Protein AF-A0A9E1QGY8-F1 (afdb_monomer_lite)

Sequence (103 aa):
MSEKVRQSTSVYALAAVFAVAFGVYGFGLSNSPLMSDRLAARQDHIRQHYDLWPAEVRASAYWERNPDVRADAFFGEGGAQGIFGAWVHYERHGIYEGRRWGP

pLDDT: mean 85.05, std 10.09, range [58.97, 96.44]

Foldseek 3Di:
DDPVVVVVVVVVVVVVVVVVVVVVVVVCVVPPPVVVVVLVVVLVVCVVVDDVVQLQVQLVVQCVVPVVQCPDQDLHCVHPNHSCSSVVCCVPPVVVVVGDTHD

Radius of gyration: 20.87 Å; chains: 1; bounding box: 56×25×53 Å

Secondary structure (DSSP, 8-state):
--HHHHHHHHHHHHHHHHHHHHHHHHHHHHT-HHHHHHHHHHHHHHHHHS-HHHHHHHHHHHHHH-HHHHT-TTTSTTSTTGGGHHHHHIIIIITTTT-----

Structure (mmCIF, N/CA/C/O backbone):
data_AF-A0A9E1QGY8-F1
#
_entry.id   AF-A0A9E1QGY8-F1
#
loop_
_atom_site.group_PDB
_atom_site.id
_atom_site.type_symbol
_atom_site.label_atom_id
_atom_site.label_alt_id
_atom_site.label_comp_id
_atom_site.label_asym_id
_atom_site.label_entity_id
_atom_site.label_seq_id
_atom_site.pdbx_PDB_ins_code
_atom_site.Cartn_x
_atom_site.Cartn_y
_atom_site.Cartn_z
_atom_site.occupancy
_atom_site.B_iso_or_equiv
_atom_site.auth_seq_id
_atom_site.auth_comp_id
_atom_site.auth_asym_id
_atom_site.auth_atom_id
_atom_site.pdbx_PDB_model_num
ATOM 1 N N . MET A 1 1 ? -39.939 -10.971 34.914 1.00 58.97 1 MET A N 1
ATOM 2 C CA . MET A 1 1 ? -39.119 -10.920 33.682 1.00 58.97 1 MET A CA 1
ATOM 3 C C . MET A 1 1 ? -38.333 -12.223 33.603 1.00 58.97 1 MET A C 1
ATOM 5 O O . MET A 1 1 ? -37.653 -12.536 34.569 1.00 58.97 1 MET A O 1
ATOM 9 N N . SER A 1 2 ? -38.535 -13.038 32.561 1.00 71.31 2 SER A N 1
ATOM 10 C CA . SER A 1 2 ? -37.978 -14.403 32.480 1.00 71.31 2 SER A CA 1
ATOM 11 C C . SER A 1 2 ? -36.447 -14.381 32.406 1.00 71.31 2 SER A C 1
ATOM 13 O O . SER A 1 2 ? -35.875 -13.550 31.703 1.00 71.31 2 SER A O 1
ATOM 15 N N . GLU A 1 3 ? -35.788 -15.301 33.108 1.00 74.06 3 GLU A N 1
ATOM 16 C CA . GLU A 1 3 ? -34.326 -15.438 33.196 1.00 74.06 3 GLU A CA 1
ATOM 17 C C . GLU A 1 3 ? -33.645 -15.521 31.818 1.00 74.06 3 GLU A C 1
ATOM 19 O O . GLU A 1 3 ? -32.597 -14.909 31.602 1.00 74.06 3 GLU A O 1
ATOM 24 N N . LYS A 1 4 ? -34.323 -16.128 30.832 1.00 67.62 4 LYS A N 1
ATOM 25 C CA . LYS A 1 4 ? -33.885 -16.159 29.427 1.00 67.62 4 LYS A CA 1
ATOM 26 C C . LYS A 1 4 ? -33.725 -14.767 28.806 1.00 67.62 4 LYS A C 1
ATOM 28 O O . LYS A 1 4 ? -32.777 -14.547 28.061 1.00 67.62 4 LYS A O 1
ATOM 33 N N . VAL A 1 5 ? -34.613 -13.821 29.130 1.00 71.69 5 VAL A N 1
ATOM 34 C CA . VAL A 1 5 ? -34.581 -12.451 28.581 1.00 71.69 5 VAL A CA 1
ATOM 35 C C . VAL A 1 5 ? -33.387 -11.673 29.130 1.00 71.69 5 VAL A C 1
ATOM 37 O O . VAL A 1 5 ? -32.751 -10.922 28.390 1.00 71.69 5 VAL A O 1
ATOM 40 N N . ARG A 1 6 ? -33.054 -11.881 30.412 1.00 71.94 6 ARG A N 1
ATOM 41 C CA . ARG A 1 6 ? -31.899 -11.256 31.074 1.00 71.94 6 ARG A CA 1
ATOM 42 C C . ARG A 1 6 ? -30.580 -11.813 30.537 1.00 71.94 6 ARG A C 1
ATOM 44 O O . ARG A 1 6 ? -29.634 -11.064 30.337 1.00 71.94 6 ARG A O 1
ATOM 51 N N . GLN A 1 7 ? -30.530 -13.114 30.258 1.00 74.75 7 GLN A N 1
ATOM 52 C CA . GLN A 1 7 ? -29.340 -13.757 29.706 1.00 74.75 7 GLN A CA 1
ATOM 53 C C . GLN A 1 7 ? -29.071 -13.314 28.259 1.00 74.75 7 GLN A C 1
ATOM 55 O O . GLN A 1 7 ? -27.930 -13.004 27.920 1.00 74.75 7 GLN A O 1
ATOM 60 N N . SER A 1 8 ? -30.111 -13.183 27.426 1.00 76.12 8 SER A N 1
ATOM 61 C CA . SER A 1 8 ? -29.958 -12.682 26.055 1.00 76.12 8 SER A CA 1
ATOM 62 C C . SER A 1 8 ? -29.525 -11.215 26.006 1.00 76.12 8 SER A C 1
ATOM 64 O O . SER A 1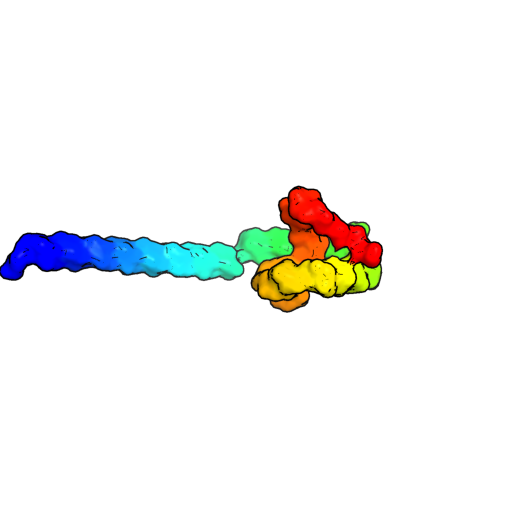 8 ? -28.669 -10.867 25.199 1.00 76.12 8 SER A O 1
ATOM 66 N N . THR A 1 9 ? -30.052 -10.353 26.887 1.00 80.19 9 THR A N 1
ATOM 67 C CA . THR A 1 9 ? -29.650 -8.930 26.918 1.00 80.19 9 THR A CA 1
ATOM 68 C C . THR A 1 9 ? -28.170 -8.759 27.251 1.00 80.19 9 THR A C 1
ATOM 70 O O . THR A 1 9 ? -27.496 -7.958 26.606 1.00 80.19 9 THR A O 1
ATOM 73 N N . SER A 1 10 ? -27.639 -9.547 28.189 1.00 81.25 10 SER A N 1
ATOM 74 C CA . SER A 1 10 ? -26.216 -9.513 28.552 1.00 81.25 10 SER A CA 1
ATOM 75 C C . SER A 1 10 ? -25.297 -9.913 27.395 1.00 81.25 10 SER A C 1
ATOM 77 O O . SER A 1 10 ? -24.259 -9.288 27.196 1.00 81.25 10 SER A O 1
ATOM 79 N N . VAL A 1 11 ? -25.680 -10.924 26.606 1.00 89.19 11 VAL A N 1
ATOM 80 C CA . VAL A 1 11 ? -24.888 -11.382 25.451 1.00 89.19 11 VAL A CA 1
ATOM 81 C C . VAL A 1 11 ? -24.832 -10.307 24.366 1.00 89.19 11 VAL A C 1
ATOM 83 O O . VAL A 1 11 ? -23.751 -10.010 23.860 1.00 89.19 11 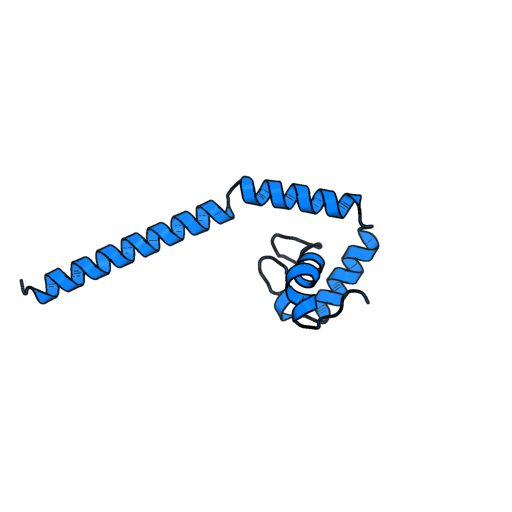VAL A O 1
ATOM 86 N N . TYR A 1 12 ? -25.965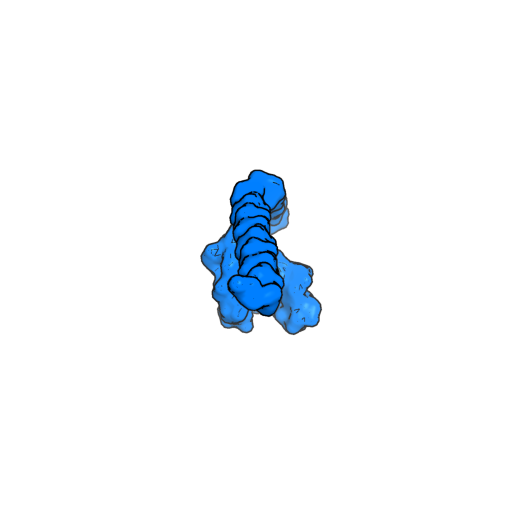 -9.676 24.046 1.00 90.94 12 TYR A N 1
ATOM 87 C CA . TYR A 1 12 ? -25.992 -8.592 23.060 1.00 90.94 12 TYR A CA 1
ATOM 88 C C . TYR A 1 12 ? -25.208 -7.364 23.522 1.00 90.94 12 TYR A C 1
ATOM 90 O O . TYR A 1 12 ? -24.487 -6.769 22.724 1.00 90.94 12 TYR A O 1
ATOM 98 N N . ALA A 1 13 ? -25.296 -7.013 24.807 1.00 91.00 13 ALA A N 1
ATOM 99 C CA . ALA A 1 13 ? -24.515 -5.917 25.368 1.00 91.00 13 ALA A CA 1
ATOM 100 C C . ALA A 1 13 ? -23.006 -6.186 25.252 1.00 91.00 13 ALA A C 1
ATOM 102 O O . ALA A 1 13 ? -22.254 -5.313 24.822 1.00 91.00 13 ALA A O 1
ATOM 103 N N . LEU A 1 14 ? -22.566 -7.409 25.562 1.00 93.25 14 LEU A N 1
ATOM 104 C CA . LEU A 1 14 ? -21.163 -7.799 25.439 1.00 93.25 14 LEU A CA 1
ATOM 105 C C . LEU A 1 14 ? -20.691 -7.753 23.977 1.00 93.25 14 LEU A C 1
ATOM 107 O O . LEU A 1 14 ? -19.646 -7.177 23.683 1.00 93.25 14 LEU A O 1
ATOM 111 N N . ALA A 1 15 ? -21.483 -8.307 23.055 1.00 93.38 15 ALA A N 1
ATOM 112 C CA . ALA A 1 15 ? -21.179 -8.289 21.627 1.00 93.38 15 ALA A CA 1
ATOM 113 C C . ALA A 1 15 ? -21.068 -6.855 21.082 1.00 93.38 15 ALA A C 1
ATOM 115 O O . ALA A 1 15 ? -20.152 -6.563 20.315 1.00 93.38 15 ALA A O 1
ATOM 116 N N . ALA A 1 16 ? -21.943 -5.947 21.525 1.00 94.50 16 ALA A N 1
ATOM 117 C CA . ALA A 1 16 ? -21.884 -4.537 21.151 1.00 94.50 16 ALA A CA 1
ATOM 118 C C . ALA A 1 16 ? -20.602 -3.857 21.659 1.00 94.50 16 ALA A C 1
ATOM 120 O O . ALA A 1 16 ? -19.957 -3.136 20.901 1.00 94.50 16 ALA A O 1
ATOM 121 N N . VAL A 1 17 ? -20.185 -4.128 22.902 1.00 95.81 17 VAL A N 1
ATOM 122 C CA . VAL A 1 17 ? -18.919 -3.605 23.449 1.00 95.81 17 VAL A CA 1
ATOM 123 C C . VAL A 1 17 ? -17.726 -4.095 22.632 1.00 95.81 17 VAL A C 1
ATOM 125 O O . VAL A 1 17 ? -16.872 -3.290 22.265 1.00 95.81 17 VAL A O 1
ATOM 128 N N . PHE A 1 18 ? -17.682 -5.386 22.289 1.00 96.31 18 PHE A N 1
ATOM 129 C CA . PHE A 1 18 ? -16.616 -5.922 21.442 1.00 96.31 18 PHE A CA 1
ATOM 130 C C . PHE A 1 18 ? -16.618 -5.301 20.046 1.00 96.31 18 PHE A C 1
ATOM 132 O O . PHE A 1 18 ? -15.556 -4.921 19.562 1.00 96.31 18 PHE A O 1
ATOM 139 N N . ALA A 1 19 ? -17.785 -5.144 19.419 1.00 94.88 19 ALA A N 1
ATOM 140 C CA . ALA A 1 19 ? -17.891 -4.522 18.103 1.00 94.88 19 ALA A CA 1
ATOM 141 C C . ALA A 1 19 ? -17.369 -3.075 18.110 1.00 94.88 19 ALA A C 1
ATOM 143 O O . ALA A 1 19 ? -16.588 -2.696 17.237 1.00 94.88 19 ALA A O 1
ATOM 144 N N . VAL A 1 20 ? -17.732 -2.286 19.128 1.00 95.44 20 VAL A N 1
ATOM 145 C CA . VAL A 1 20 ? -17.232 -0.913 19.294 1.00 95.44 20 VAL A CA 1
ATOM 146 C C . VAL A 1 20 ? -15.726 -0.907 19.550 1.00 95.44 20 VAL A C 1
ATOM 148 O O . VAL A 1 20 ? -15.008 -0.139 18.913 1.00 95.44 20 VAL A O 1
ATOM 151 N N . ALA A 1 21 ? -15.227 -1.782 20.425 1.00 93.12 21 ALA A N 1
ATOM 152 C CA . ALA A 1 21 ? -13.799 -1.878 20.720 1.00 93.12 21 ALA A CA 1
ATOM 153 C C . ALA A 1 21 ? -12.977 -2.239 19.471 1.00 93.12 21 ALA A C 1
ATOM 155 O O . ALA A 1 21 ? -11.963 -1.596 19.202 1.00 93.12 21 ALA A O 1
ATOM 156 N N . PHE A 1 22 ? -13.440 -3.205 18.671 1.00 93.69 22 PHE A N 1
ATOM 157 C CA . PHE A 1 22 ? -12.812 -3.560 17.397 1.00 93.69 22 PHE A CA 1
ATOM 158 C C . PHE A 1 22 ? -12.855 -2.408 16.392 1.00 93.69 22 PH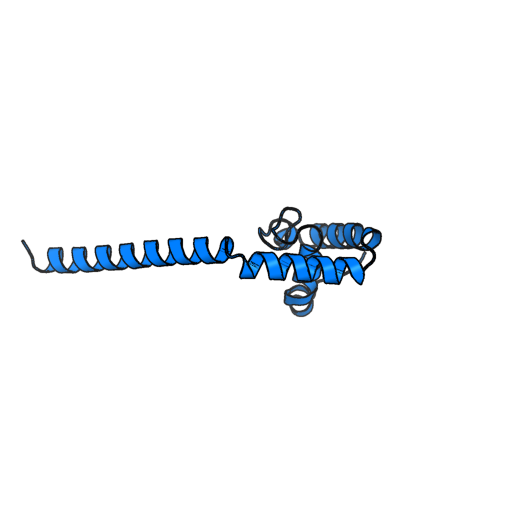E A C 1
ATOM 160 O O . PHE A 1 22 ? -11.850 -2.152 15.731 1.00 93.69 22 PHE A O 1
ATOM 167 N N . GLY A 1 23 ? -13.975 -1.686 16.303 1.00 92.56 23 GLY A N 1
ATOM 168 C CA . GLY A 1 23 ? -14.098 -0.513 15.437 1.00 92.56 23 GLY A CA 1
ATOM 169 C C . GLY A 1 23 ? -13.114 0.597 15.814 1.00 92.56 23 GLY A C 1
ATOM 170 O O . GLY A 1 23 ? -12.384 1.091 14.957 1.00 92.56 23 GLY A O 1
ATOM 171 N N . VAL A 1 24 ? -13.034 0.943 17.104 1.00 90.62 24 VAL A N 1
ATOM 172 C CA . VAL A 1 24 ? -12.101 1.961 17.618 1.00 90.62 24 VAL A CA 1
ATOM 173 C C . VAL A 1 24 ? -10.651 1.528 17.420 1.00 90.62 24 VAL A C 1
ATOM 175 O O . VAL A 1 24 ? -9.833 2.331 16.977 1.00 90.62 24 VAL A O 1
ATOM 178 N N . TYR A 1 25 ? -10.327 0.264 17.699 1.00 86.88 25 TYR A N 1
ATOM 179 C CA . TYR A 1 25 ? -8.984 -0.266 17.483 1.00 86.88 25 TYR A CA 1
ATOM 180 C C . TYR A 1 25 ? -8.593 -0.234 16.002 1.00 86.88 25 TYR A C 1
ATOM 182 O O . TYR A 1 25 ? -7.526 0.275 15.667 1.00 86.88 25 TYR A O 1
ATOM 190 N N . GLY A 1 26 ? -9.465 -0.719 15.112 1.00 80.94 26 GLY A N 1
ATOM 191 C CA . GLY A 1 26 ? -9.229 -0.711 13.669 1.00 80.94 26 GLY A CA 1
ATOM 192 C C . GLY A 1 26 ? -9.021 0.702 13.128 1.00 80.94 26 GLY A C 1
ATOM 193 O O . GLY A 1 26 ? -8.061 0.942 12.399 1.00 80.94 26 GLY A O 1
ATOM 194 N N . PHE A 1 27 ? -9.855 1.651 13.562 1.00 83.38 27 PHE A N 1
ATOM 195 C CA . PHE A 1 27 ? -9.730 3.060 13.191 1.00 83.38 27 PHE A CA 1
ATOM 196 C C . PHE A 1 27 ? -8.455 3.711 13.752 1.00 83.38 27 PHE A C 1
ATOM 198 O O . PHE A 1 27 ? -7.777 4.468 13.058 1.00 83.38 27 PHE A O 1
ATOM 205 N N . GLY A 1 28 ? -8.094 3.419 15.002 1.00 82.62 28 GLY A N 1
ATOM 206 C CA . GLY A 1 28 ? -6.861 3.921 15.607 1.00 82.62 28 GLY A CA 1
ATOM 207 C C . GLY A 1 28 ? -5.617 3.380 14.903 1.00 82.62 28 GLY A C 1
ATOM 208 O O . GLY A 1 28 ? -4.677 4.128 14.648 1.00 82.62 28 GLY A O 1
ATOM 209 N N . LEU A 1 29 ? -5.631 2.101 14.526 1.00 79.88 29 LEU A N 1
ATOM 210 C CA . LEU A 1 29 ? -4.535 1.458 13.809 1.00 79.88 29 LEU A CA 1
ATOM 211 C C . LEU A 1 29 ? -4.353 2.057 12.405 1.00 79.88 29 LEU A C 1
ATOM 213 O O . LEU A 1 29 ? -3.220 2.365 12.024 1.00 79.88 29 LEU A O 1
ATOM 217 N N . SER A 1 30 ? -5.449 2.273 11.666 1.00 70.12 30 SER A N 1
ATOM 218 C CA . SER A 1 30 ? -5.414 2.843 10.311 1.00 70.12 30 SER A CA 1
ATOM 219 C C . SER A 1 30 ? -4.943 4.297 10.277 1.00 70.12 30 SER A C 1
ATOM 221 O O . SER A 1 30 ? -4.358 4.717 9.286 1.00 70.12 30 SER A O 1
ATOM 223 N N . ASN A 1 31 ? -5.169 5.051 11.355 1.00 70.56 31 ASN A N 1
ATOM 224 C CA . ASN A 1 31 ? -4.744 6.448 11.484 1.00 70.56 31 ASN A CA 1
ATOM 225 C C . ASN A 1 31 ? -3.468 6.611 12.327 1.00 70.56 31 ASN A C 1
ATOM 227 O O . ASN A 1 31 ? -3.106 7.729 12.692 1.00 70.56 31 ASN A O 1
ATOM 231 N N . SER A 1 32 ? -2.799 5.512 12.690 1.00 74.19 32 SER A N 1
ATOM 232 C CA . SER A 1 32 ? -1.648 5.596 13.584 1.00 74.19 32 SER A CA 1
ATOM 233 C C . SER A 1 32 ? -0.418 6.184 12.869 1.00 74.19 32 SER A C 1
ATOM 235 O O . SER A 1 32 ? -0.067 5.718 11.779 1.00 74.19 32 SER A O 1
ATOM 237 N N . PRO A 1 33 ? 0.303 7.131 13.507 1.00 64.06 33 PRO A N 1
ATOM 238 C CA . PRO A 1 33 ? 1.551 7.690 12.976 1.00 64.06 33 PRO A CA 1
ATOM 239 C C . PRO A 1 33 ? 2.604 6.613 12.700 1.00 64.06 33 PRO A C 1
ATOM 241 O O . PRO A 1 33 ? 3.331 6.654 11.719 1.00 64.06 33 PRO A O 1
ATOM 244 N N . LEU A 1 34 ? 2.625 5.565 13.530 1.00 68.75 34 LEU A N 1
ATOM 245 C CA . LEU A 1 34 ? 3.515 4.416 13.357 1.00 68.75 34 LEU A CA 1
ATOM 246 C C . LEU A 1 34 ? 3.319 3.695 12.019 1.00 68.75 34 LEU A C 1
ATOM 248 O O . LEU A 1 34 ? 4.279 3.128 11.494 1.00 68.75 34 LEU A O 1
ATOM 252 N N . MET A 1 35 ? 2.099 3.682 11.477 1.00 69.12 35 MET A N 1
ATOM 253 C CA . MET A 1 35 ? 1.830 3.075 10.178 1.00 69.12 35 MET A CA 1
ATOM 254 C C . MET A 1 35 ? 2.212 4.033 9.046 1.00 69.12 35 MET A C 1
ATOM 256 O O . MET A 1 35 ? 2.873 3.600 8.103 1.00 69.12 35 MET A O 1
ATOM 260 N N . SER A 1 36 ? 1.862 5.321 9.158 1.00 68.75 36 SER A N 1
ATOM 261 C CA . SER A 1 36 ? 2.158 6.335 8.136 1.00 68.75 36 SER A CA 1
ATOM 262 C C . SER A 1 36 ? 3.648 6.637 8.007 1.00 68.75 36 SER A C 1
ATOM 264 O O . SER A 1 36 ? 4.151 6.680 6.890 1.00 68.75 36 SER A O 1
ATOM 266 N N . ASP A 1 37 ? 4.377 6.758 9.118 1.00 77.56 37 ASP A N 1
ATOM 267 C CA . ASP A 1 37 ? 5.810 7.077 9.117 1.00 77.56 37 ASP A CA 1
ATOM 268 C C . ASP A 1 37 ? 6.624 5.925 8.523 1.00 77.56 37 ASP A C 1
ATOM 270 O O . ASP A 1 37 ? 7.557 6.136 7.751 1.00 77.56 37 ASP A O 1
ATOM 274 N N . ARG A 1 38 ? 6.233 4.678 8.819 1.00 75.19 38 ARG A N 1
ATOM 275 C CA . ARG A 1 38 ? 6.835 3.491 8.194 1.00 75.19 38 ARG A CA 1
ATOM 276 C C . ARG A 1 38 ? 6.507 3.401 6.710 1.00 75.19 38 ARG A C 1
ATOM 278 O O . ARG A 1 38 ? 7.369 2.987 5.937 1.00 75.19 38 ARG A O 1
ATOM 285 N N . LEU A 1 39 ? 5.282 3.757 6.314 1.00 74.31 39 LEU A N 1
ATOM 286 C CA . LEU A 1 39 ? 4.888 3.798 4.907 1.00 74.31 39 LEU A CA 1
ATOM 287 C C . LEU A 1 39 ? 5.723 4.836 4.155 1.00 74.31 39 LEU A C 1
ATOM 289 O O . LEU A 1 39 ? 6.337 4.494 3.151 1.00 74.31 39 LEU A O 1
ATOM 293 N N . ALA A 1 40 ? 5.803 6.056 4.687 1.00 79.06 40 ALA A N 1
ATOM 294 C CA . ALA A 1 40 ? 6.545 7.167 4.108 1.00 79.06 40 ALA A CA 1
ATOM 295 C C . ALA A 1 40 ? 8.042 6.850 4.015 1.00 79.06 40 ALA A C 1
ATOM 297 O O . ALA A 1 40 ? 8.618 6.944 2.935 1.00 79.06 40 ALA A O 1
ATOM 298 N N . ALA A 1 41 ? 8.654 6.351 5.095 1.00 82.56 41 ALA A N 1
ATOM 299 C CA . ALA A 1 41 ? 10.059 5.944 5.088 1.00 82.56 41 ALA A CA 1
ATOM 300 C C . ALA A 1 41 ? 10.337 4.823 4.073 1.00 82.56 41 ALA A C 1
ATOM 302 O O . ALA A 1 41 ? 11.379 4.812 3.416 1.00 82.56 41 ALA A O 1
ATOM 30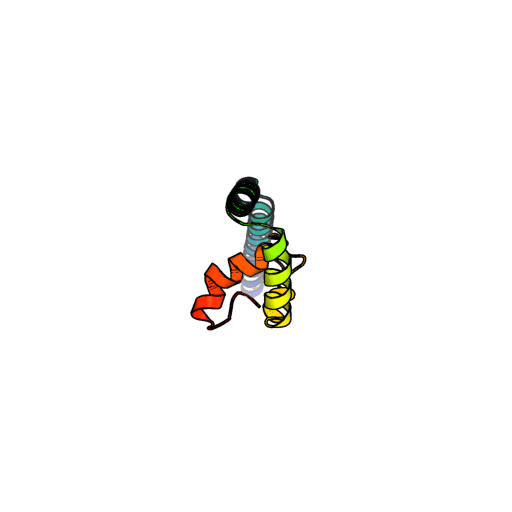3 N N . ARG A 1 42 ? 9.400 3.879 3.908 1.00 79.50 42 ARG A N 1
ATOM 304 C CA . ARG A 1 42 ? 9.525 2.816 2.906 1.00 79.50 42 ARG A CA 1
ATOM 305 C C . ARG A 1 42 ? 9.390 3.358 1.488 1.00 79.50 42 ARG A C 1
ATOM 307 O O . ARG A 1 42 ? 10.173 2.968 0.625 1.00 79.50 42 ARG A O 1
ATOM 314 N N . GLN A 1 43 ? 8.413 4.227 1.249 1.00 77.25 43 GLN A N 1
ATOM 315 C CA . GLN A 1 43 ? 8.222 4.879 -0.042 1.00 77.25 43 GLN A CA 1
ATOM 316 C C . GLN A 1 43 ? 9.461 5.690 -0.418 1.00 77.25 43 GLN A C 1
ATOM 318 O O . GLN A 1 43 ? 9.945 5.542 -1.534 1.00 77.25 43 GLN A O 1
ATOM 323 N N . ASP A 1 44 ? 10.033 6.450 0.516 1.00 81.75 44 ASP A N 1
ATOM 324 C CA . ASP A 1 44 ? 11.266 7.206 0.292 1.00 81.75 44 ASP A CA 1
ATOM 325 C C . ASP A 1 44 ? 12.464 6.297 0.020 1.00 81.75 44 ASP A C 1
ATOM 327 O O . ASP A 1 44 ? 13.222 6.554 -0.914 1.00 81.75 44 ASP A O 1
ATOM 331 N N . HIS A 1 45 ? 12.612 5.194 0.758 1.00 79.94 45 HIS A N 1
ATOM 332 C CA . HIS A 1 45 ? 13.672 4.224 0.488 1.00 79.94 45 HIS A CA 1
ATOM 333 C C . HIS A 1 45 ? 13.571 3.643 -0.931 1.00 79.94 45 HIS A C 1
ATOM 335 O O . HIS A 1 45 ? 14.571 3.608 -1.651 1.00 79.94 45 HIS A O 1
ATOM 341 N N . ILE A 1 46 ? 12.370 3.231 -1.356 1.00 72.75 46 ILE A N 1
ATOM 342 C CA . ILE A 1 46 ? 12.137 2.720 -2.714 1.00 72.75 46 ILE A CA 1
ATOM 343 C C . ILE A 1 46 ? 12.402 3.825 -3.737 1.00 72.75 46 ILE A C 1
ATOM 345 O O . ILE A 1 46 ? 13.088 3.584 -4.722 1.00 72.75 46 ILE A O 1
ATOM 349 N N . ARG A 1 47 ? 11.921 5.044 -3.484 1.00 73.75 47 ARG A N 1
ATOM 350 C CA . ARG A 1 47 ? 12.096 6.197 -4.369 1.00 73.75 47 ARG A CA 1
ATOM 351 C C . ARG A 1 47 ? 13.567 6.563 -4.582 1.00 73.75 47 ARG A C 1
ATOM 353 O O . ARG A 1 47 ? 13.933 6.995 -5.666 1.00 73.75 47 ARG A O 1
ATOM 360 N N . GLN A 1 48 ? 14.402 6.376 -3.564 1.00 78.56 48 GLN A N 1
ATOM 361 C CA . GLN A 1 48 ? 15.846 6.604 -3.647 1.00 78.56 48 GLN A CA 1
ATOM 362 C C . GLN A 1 48 ? 16.595 5.475 -4.368 1.00 78.56 48 GLN A C 1
ATOM 364 O O . GLN A 1 48 ? 17.632 5.732 -4.972 1.00 78.56 48 GLN A O 1
ATOM 369 N N . HIS A 1 49 ? 16.103 4.234 -4.291 1.00 75.44 49 HIS A N 1
ATOM 370 C CA . HIS A 1 49 ? 16.793 3.060 -4.843 1.00 75.44 49 HIS A CA 1
ATOM 371 C C . HIS A 1 49 ? 16.280 2.631 -6.223 1.00 75.44 49 HIS A C 1
ATOM 373 O O . HIS A 1 49 ? 16.972 1.892 -6.923 1.00 75.44 49 HIS A O 1
ATOM 379 N N . TYR A 1 50 ? 15.085 3.072 -6.621 1.00 67.94 50 TYR A N 1
ATOM 380 C CA . TYR A 1 50 ? 14.437 2.680 -7.866 1.00 67.94 50 TYR A CA 1
ATOM 381 C C . TYR A 1 50 ? 14.033 3.897 -8.689 1.00 67.94 50 TYR A C 1
ATOM 383 O O . TYR A 1 50 ? 13.379 4.819 -8.208 1.00 67.94 50 TYR A O 1
ATOM 391 N N . ASP A 1 51 ? 14.371 3.838 -9.972 1.00 70.75 51 ASP A N 1
ATOM 392 C CA . ASP A 1 51 ? 13.977 4.828 -10.962 1.00 70.75 51 ASP A CA 1
ATOM 393 C C . ASP A 1 51 ? 12.444 4.805 -11.135 1.00 70.75 51 ASP A C 1
ATOM 395 O O . ASP A 1 51 ? 11.854 3.778 -11.496 1.00 70.75 51 ASP A O 1
ATOM 399 N N . LEU A 1 52 ? 11.779 5.926 -10.837 1.00 64.88 52 LEU A N 1
ATOM 400 C CA . LEU A 1 52 ? 10.311 5.992 -10.749 1.00 64.88 52 LEU A CA 1
ATOM 401 C C . LEU A 1 52 ? 9.621 5.901 -12.109 1.00 64.88 52 LEU A C 1
ATOM 403 O O . LEU A 1 52 ? 8.506 5.396 -12.207 1.00 64.88 52 LEU A O 1
ATOM 407 N N . TRP A 1 53 ? 10.291 6.352 -13.166 1.00 63.16 53 TRP A N 1
ATOM 408 C CA . TRP A 1 53 ? 9.712 6.375 -14.505 1.00 63.16 53 TRP A CA 1
ATOM 409 C C . TRP A 1 53 ? 9.494 4.951 -15.061 1.00 63.16 53 TRP A C 1
ATOM 411 O O . TRP A 1 53 ? 8.386 4.638 -15.502 1.00 63.16 53 TRP A O 1
ATOM 421 N N . PRO A 1 54 ? 10.456 4.010 -14.941 1.00 78.94 54 PRO A N 1
ATOM 422 C CA . PRO A 1 54 ? 10.175 2.585 -15.114 1.00 78.94 54 PRO A CA 1
ATOM 423 C C . PRO A 1 54 ? 9.148 2.022 -14.122 1.00 78.94 54 PRO A C 1
ATOM 425 O O . PRO A 1 54 ? 8.461 1.055 -14.454 1.00 78.94 54 PRO A O 1
ATOM 428 N N . ALA A 1 55 ? 9.061 2.561 -12.901 1.00 78.69 55 ALA A N 1
ATOM 429 C CA . ALA A 1 55 ? 8.192 2.018 -11.860 1.00 78.69 55 ALA A CA 1
ATOM 430 C C . ALA A 1 55 ? 6.704 2.212 -12.178 1.00 78.69 55 ALA A C 1
ATOM 432 O O . ALA A 1 55 ? 5.946 1.258 -12.033 1.00 78.69 55 ALA A O 1
ATOM 433 N N . GLU A 1 56 ? 6.294 3.381 -12.676 1.00 84.62 56 GLU A N 1
ATOM 434 C CA . GLU A 1 56 ? 4.897 3.644 -13.067 1.00 84.62 56 GLU A CA 1
ATOM 435 C C . GLU A 1 56 ? 4.436 2.745 -14.219 1.00 84.62 56 GLU A C 1
ATOM 437 O O . GLU A 1 56 ? 3.350 2.164 -14.161 1.00 84.62 56 GLU A O 1
ATOM 442 N N . VAL A 1 57 ? 5.285 2.557 -15.235 1.00 89.00 57 VAL A N 1
ATOM 443 C CA . VAL A 1 57 ? 4.987 1.666 -16.369 1.00 89.00 57 VAL A CA 1
ATOM 444 C C . VAL A 1 57 ? 4.855 0.216 -15.896 1.00 89.00 57 VAL A C 1
ATOM 446 O O . VAL A 1 57 ? 3.916 -0.481 -16.278 1.00 89.00 57 VAL A O 1
ATOM 449 N N . ARG A 1 58 ? 5.760 -0.245 -15.023 1.00 89.50 58 ARG A N 1
ATOM 450 C CA . ARG A 1 58 ? 5.709 -1.609 -14.469 1.00 89.50 58 ARG A CA 1
ATOM 451 C C . ARG A 1 58 ? 4.521 -1.812 -13.536 1.00 89.50 58 ARG A C 1
ATOM 453 O O . ARG A 1 58 ? 3.913 -2.877 -13.581 1.00 89.50 58 ARG A O 1
ATOM 460 N N . ALA A 1 59 ? 4.188 -0.816 -12.720 1.00 92.19 59 ALA A N 1
ATOM 461 C CA . ALA A 1 59 ? 3.028 -0.853 -11.838 1.00 92.19 59 ALA A CA 1
ATOM 462 C C . ALA A 1 59 ? 1.728 -0.915 -12.647 1.00 92.19 59 ALA A C 1
ATOM 464 O O . ALA A 1 59 ? 0.894 -1.778 -12.386 1.00 92.19 59 ALA A O 1
ATOM 465 N N . SER A 1 60 ? 1.608 -0.088 -13.688 1.00 92.81 60 SER A N 1
ATOM 466 C CA . SER A 1 60 ? 0.451 -0.088 -14.591 1.00 92.81 60 SER A CA 1
ATOM 467 C C . SER A 1 60 ? 0.290 -1.435 -15.294 1.00 92.81 60 SER A C 1
ATOM 469 O O . SER A 1 60 ? -0.765 -2.055 -15.188 1.00 92.81 60 SER A O 1
ATOM 471 N N . ALA A 1 61 ? 1.359 -1.959 -15.906 1.00 93.38 61 ALA A N 1
ATOM 472 C CA . ALA A 1 61 ? 1.342 -3.279 -16.545 1.00 93.38 61 ALA A CA 1
ATOM 473 C C . ALA A 1 61 ? 1.002 -4.407 -15.552 1.00 93.38 61 ALA A C 1
ATOM 475 O O . ALA A 1 61 ? 0.315 -5.375 -15.886 1.00 93.38 61 ALA A O 1
ATOM 476 N N . TYR A 1 62 ? 1.467 -4.289 -14.305 1.00 94.81 62 TYR A N 1
ATOM 477 C CA . TYR A 1 62 ? 1.131 -5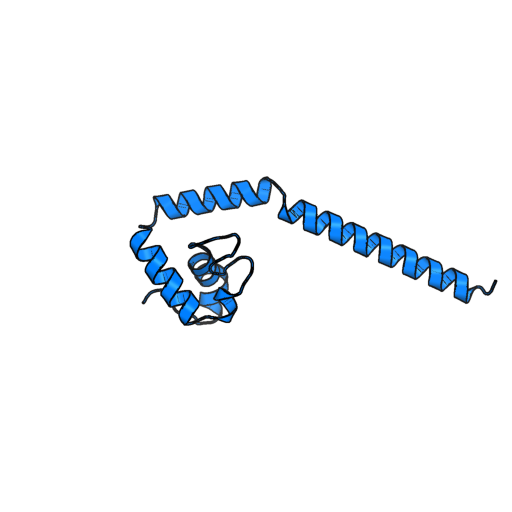.233 -13.250 1.00 94.81 62 TYR A CA 1
ATOM 478 C C . TYR A 1 62 ? -0.359 -5.186 -12.895 1.00 94.81 62 TYR A C 1
ATOM 480 O O . TYR A 1 62 ? -0.994 -6.238 -12.850 1.00 94.81 62 TYR A O 1
ATOM 488 N N . TRP A 1 63 ? -0.929 -4.002 -12.677 1.00 95.50 63 TRP A N 1
ATOM 489 C CA . TRP A 1 63 ? -2.347 -3.834 -12.349 1.00 95.50 63 TRP A CA 1
ATOM 490 C C . TRP A 1 63 ? -3.286 -4.198 -13.500 1.00 95.50 63 TRP A C 1
ATOM 492 O O . TRP A 1 63 ? -4.367 -4.724 -13.252 1.00 95.50 63 TRP A O 1
ATOM 502 N N . GLU A 1 64 ? -2.882 -3.990 -14.753 1.00 95.38 64 GLU A N 1
ATOM 503 C CA . GLU A 1 64 ? -3.649 -4.444 -15.919 1.00 95.38 64 GLU A CA 1
ATOM 504 C C . GLU A 1 64 ? -3.805 -5.967 -15.951 1.00 95.38 64 GLU A C 1
ATOM 506 O O . GLU A 1 64 ? -4.884 -6.477 -16.249 1.00 95.38 64 GLU A O 1
ATOM 511 N N . ARG A 1 65 ? -2.749 -6.706 -15.593 1.00 95.06 65 ARG A N 1
ATOM 512 C CA . ARG A 1 65 ? -2.800 -8.175 -15.515 1.00 95.06 65 ARG A CA 1
ATOM 513 C C . ARG A 1 65 ? -3.504 -8.693 -14.265 1.00 95.06 65 ARG A C 1
ATOM 515 O O . ARG A 1 65 ? -3.921 -9.847 -14.244 1.00 95.06 65 ARG A O 1
ATOM 522 N N . ASN A 1 66 ? -3.590 -7.869 -13.226 1.00 96.38 66 ASN A N 1
ATOM 523 C CA . ASN A 1 66 ? -4.048 -8.243 -11.892 1.00 96.38 66 ASN A CA 1
ATOM 524 C C . ASN A 1 66 ? -5.143 -7.268 -11.422 1.00 96.38 66 ASN A C 1
ATOM 526 O O . ASN A 1 66 ? -4.891 -6.438 -10.541 1.00 96.38 66 ASN A O 1
ATOM 530 N N . PRO A 1 67 ? -6.347 -7.320 -12.025 1.00 96.06 67 PRO A N 1
ATOM 531 C CA . PRO A 1 67 ? -7.423 -6.372 -11.734 1.00 96.06 67 PRO A CA 1
ATOM 532 C C . PRO A 1 67 ? -7.943 -6.482 -10.295 1.00 96.06 67 PRO A C 1
ATOM 534 O O . PRO A 1 67 ? -8.415 -5.496 -9.734 1.00 96.06 67 PRO A O 1
ATOM 537 N N . ASP A 1 68 ? -7.812 -7.659 -9.683 1.00 96.25 68 ASP A N 1
ATOM 538 C CA . ASP A 1 68 ? -8.087 -7.898 -8.268 1.00 96.25 68 ASP A CA 1
ATOM 539 C C . ASP A 1 68 ? -7.179 -7.053 -7.366 1.00 96.25 68 ASP A C 1
ATOM 541 O O . ASP A 1 68 ? -7.655 -6.407 -6.437 1.00 96.25 68 ASP A O 1
ATOM 545 N N . VAL A 1 69 ? -5.889 -6.972 -7.699 1.00 96.44 69 VAL A N 1
ATOM 546 C CA . VAL A 1 69 ? -4.920 -6.143 -6.971 1.00 96.44 69 VAL A CA 1
ATOM 547 C C . VAL A 1 69 ? -5.127 -4.669 -7.281 1.00 96.44 69 VAL A C 1
ATOM 549 O O . VAL A 1 69 ? -4.993 -3.833 -6.396 1.00 96.44 69 VAL A O 1
ATOM 552 N N . ARG A 1 70 ? -5.473 -4.326 -8.528 1.00 96.31 70 ARG A N 1
ATOM 553 C CA . ARG A 1 70 ? -5.741 -2.936 -8.934 1.00 96.31 70 ARG A CA 1
ATOM 554 C C . ARG A 1 70 ? -6.862 -2.299 -8.113 1.00 96.31 70 ARG A C 1
ATOM 556 O O . ARG A 1 70 ? -6.771 -1.114 -7.800 1.00 96.31 70 ARG A O 1
ATOM 563 N N . ALA A 1 71 ? -7.890 -3.078 -7.781 1.00 95.69 71 ALA A N 1
ATOM 564 C CA . ALA A 1 71 ? -9.031 -2.637 -6.985 1.00 95.69 71 ALA A CA 1
ATOM 565 C C . ALA A 1 71 ? -8.780 -2.667 -5.464 1.00 95.69 71 ALA A C 1
ATOM 567 O O . ALA A 1 71 ? -9.639 -2.227 -4.700 1.00 95.69 71 ALA A O 1
ATOM 568 N N . ASP A 1 72 ? -7.634 -3.182 -5.012 1.00 94.38 72 ASP A N 1
ATOM 569 C CA . ASP A 1 72 ? -7.326 -3.306 -3.590 1.00 94.38 72 ASP A CA 1
ATOM 570 C C . ASP A 1 72 ? -7.105 -1.934 -2.929 1.00 94.38 72 ASP A C 1
ATOM 572 O O . ASP A 1 72 ? -6.405 -1.064 -3.451 1.00 94.38 72 ASP A O 1
ATOM 576 N N . ALA A 1 73 ? -7.670 -1.740 -1.736 1.00 90.75 73 ALA A N 1
ATOM 577 C CA . ALA A 1 73 ? -7.603 -0.463 -1.022 1.00 90.75 73 ALA A CA 1
ATOM 578 C C . ALA A 1 73 ? -6.189 -0.101 -0.523 1.00 90.75 73 ALA A C 1
ATOM 580 O O . ALA A 1 73 ? -5.912 1.059 -0.207 1.00 90.75 73 ALA A O 1
ATOM 581 N N . PHE A 1 74 ? -5.284 -1.074 -0.424 1.00 89.81 74 PHE A N 1
ATOM 582 C CA . PHE A 1 74 ? -3.925 -0.873 0.063 1.00 89.81 74 PHE A CA 1
ATOM 583 C C . PHE A 1 74 ? -2.885 -0.959 -1.061 1.00 89.81 74 PHE A C 1
ATOM 585 O O . PHE A 1 74 ? -1.995 -0.107 -1.126 1.00 89.81 74 PHE A O 1
ATOM 592 N N . PHE A 1 75 ? -3.002 -1.947 -1.951 1.00 94.25 75 PHE A N 1
ATOM 593 C CA . PHE A 1 75 ? -2.053 -2.225 -3.036 1.00 94.25 75 PHE A CA 1
ATOM 594 C C . PHE A 1 75 ? -2.482 -1.713 -4.415 1.00 94.25 75 PHE A C 1
ATOM 596 O O . PHE A 1 75 ? -1.677 -1.750 -5.351 1.00 94.25 75 PHE A O 1
ATOM 603 N N . GLY A 1 76 ? -3.735 -1.291 -4.558 1.00 93.62 76 GLY A N 1
ATOM 604 C CA . GLY A 1 76 ? -4.295 -0.846 -5.824 1.00 93.62 76 GLY A CA 1
ATOM 605 C C . GLY A 1 76 ? -3.777 0.507 -6.285 1.00 93.62 76 GLY A C 1
ATOM 606 O O . GLY A 1 76 ? -3.035 1.195 -5.584 1.00 93.62 76 GLY A O 1
ATOM 607 N N . GLU A 1 77 ? -4.212 0.899 -7.480 1.00 92.44 77 GLU A N 1
ATOM 608 C CA . GLU A 1 77 ? -3.771 2.125 -8.159 1.00 92.44 77 GLU A CA 1
ATOM 609 C C . GLU A 1 77 ? -4.074 3.393 -7.352 1.00 92.44 77 GLU A C 1
ATOM 611 O O . GLU A 1 77 ? -3.251 4.303 -7.278 1.00 92.44 77 GLU A O 1
ATOM 616 N N . GLY A 1 78 ? -5.230 3.417 -6.686 1.00 90.25 78 GLY A N 1
ATOM 617 C CA . GLY A 1 78 ? -5.615 4.458 -5.728 1.00 90.25 78 GLY A CA 1
ATOM 618 C C . GLY A 1 78 ? -5.382 4.074 -4.264 1.00 90.25 78 GLY A C 1
ATOM 619 O O . GLY A 1 78 ? -5.939 4.716 -3.376 1.00 90.25 78 GLY A O 1
ATOM 620 N N . GLY A 1 79 ? -4.641 2.996 -4.003 1.00 87.19 79 GLY A N 1
ATOM 621 C CA . GLY A 1 79 ? -4.454 2.453 -2.664 1.00 87.19 79 GLY A CA 1
ATOM 622 C C . GLY A 1 79 ? -3.469 3.258 -1.818 1.00 87.19 79 GLY A C 1
ATOM 623 O O . GLY A 1 79 ? -2.721 4.100 -2.316 1.00 87.19 79 GLY A O 1
ATOM 624 N N . ALA A 1 80 ? -3.416 2.956 -0.518 1.00 86.38 80 ALA A N 1
ATOM 625 C CA . ALA A 1 80 ? -2.544 3.654 0.436 1.00 86.38 80 ALA A CA 1
ATOM 626 C C . ALA A 1 80 ? -1.049 3.655 0.043 1.00 86.38 80 ALA A C 1
ATOM 628 O O . ALA A 1 80 ? -0.306 4.555 0.432 1.00 86.38 80 ALA A O 1
ATOM 629 N N . GLN A 1 81 ? -0.595 2.661 -0.728 1.00 85.31 81 GLN A N 1
ATOM 630 C CA . GLN A 1 81 ? 0.788 2.571 -1.209 1.00 85.31 81 GLN A CA 1
ATOM 631 C C . GLN A 1 81 ? 1.071 3.386 -2.486 1.00 85.31 81 GLN A C 1
ATOM 633 O O . GLN A 1 81 ? 2.242 3.525 -2.854 1.00 85.31 81 GLN A O 1
ATOM 638 N N . GLY A 1 82 ? 0.046 3.912 -3.167 1.00 87.50 82 GLY A N 1
ATOM 639 C CA . GLY A 1 82 ? 0.173 4.584 -4.464 1.00 87.50 82 GLY A CA 1
ATOM 640 C C . GLY A 1 82 ? 0.843 3.698 -5.522 1.00 87.50 82 GLY A C 1
ATOM 641 O O . GLY A 1 82 ? 0.636 2.485 -5.546 1.00 87.50 82 GLY A O 1
ATOM 642 N N . ILE A 1 83 ? 1.722 4.280 -6.351 1.00 88.50 83 ILE A N 1
ATOM 643 C CA . ILE A 1 83 ? 2.439 3.571 -7.435 1.00 88.50 83 ILE A CA 1
ATOM 644 C C . ILE A 1 83 ? 3.229 2.345 -6.948 1.00 88.50 83 ILE A C 1
ATOM 646 O O . ILE A 1 83 ? 3.476 1.402 -7.699 1.00 88.50 83 ILE A O 1
ATOM 650 N N . PHE A 1 84 ? 3.627 2.340 -5.674 1.00 87.50 84 PHE A N 1
ATOM 651 C CA . PHE A 1 84 ? 4.409 1.260 -5.085 1.00 87.50 84 PHE A CA 1
ATOM 652 C C . PHE A 1 84 ? 3.546 0.063 -4.680 1.00 87.50 84 PHE A C 1
ATOM 654 O O . PHE A 1 84 ? 4.093 -1.013 -4.438 1.00 87.50 84 PHE A O 1
ATOM 661 N N . GLY A 1 85 ? 2.219 0.216 -4.631 1.00 91.94 85 GLY A N 1
ATOM 662 C CA . GLY A 1 85 ? 1.287 -0.843 -4.247 1.00 91.94 85 GLY A CA 1
ATOM 663 C C . GLY A 1 85 ? 1.466 -2.109 -5.076 1.00 91.94 85 GLY A C 1
ATOM 664 O O . GLY A 1 85 ? 1.577 -3.195 -4.507 1.00 91.94 85 GLY A O 1
ATOM 665 N N . ALA A 1 86 ? 1.646 -1.957 -6.391 1.00 93.75 86 ALA A N 1
ATOM 666 C CA . ALA A 1 86 ? 1.932 -3.057 -7.306 1.00 93.75 86 ALA A CA 1
ATOM 667 C C . ALA A 1 86 ? 3.215 -3.825 -6.938 1.00 93.75 86 ALA A C 1
ATOM 669 O O . ALA A 1 86 ? 3.198 -5.053 -6.840 1.00 93.75 86 ALA A O 1
ATOM 670 N N . TRP A 1 87 ? 4.324 -3.114 -6.699 1.00 90.94 87 TRP A N 1
ATOM 671 C CA . TRP A 1 87 ? 5.601 -3.737 -6.324 1.00 90.94 87 TRP A CA 1
ATOM 672 C C . TRP A 1 87 ? 5.500 -4.449 -4.979 1.00 90.94 87 TRP A C 1
ATOM 674 O O . TRP A 1 87 ? 5.919 -5.597 -4.838 1.00 90.94 87 TRP A O 1
ATOM 684 N N . VAL A 1 88 ? 4.904 -3.782 -3.991 1.00 92.12 88 VAL A N 1
ATOM 685 C CA . VAL A 1 88 ? 4.755 -4.338 -2.648 1.00 92.12 88 VAL A CA 1
ATOM 686 C C . VAL A 1 88 ? 3.871 -5.582 -2.663 1.00 92.12 88 VAL A C 1
ATOM 688 O O . VAL A 1 88 ? 4.197 -6.559 -1.988 1.00 92.12 88 VAL A O 1
ATOM 691 N N . HIS A 1 89 ? 2.776 -5.566 -3.423 1.00 95.56 89 HIS A N 1
ATOM 692 C CA . HIS A 1 89 ? 1.931 -6.742 -3.583 1.00 95.56 89 HIS A CA 1
ATOM 693 C C . HIS A 1 89 ? 2.697 -7.880 -4.249 1.00 95.56 89 HIS A C 1
ATOM 695 O O . HIS A 1 89 ? 2.661 -9.011 -3.768 1.00 95.56 89 HIS A O 1
ATOM 701 N N . TYR A 1 90 ? 3.427 -7.590 -5.328 1.00 94.38 90 TYR A N 1
ATOM 702 C CA . TYR A 1 90 ? 4.232 -8.591 -6.012 1.00 94.38 90 TYR A CA 1
ATOM 703 C C . TYR A 1 90 ? 5.242 -9.262 -5.073 1.00 94.38 90 TYR A C 1
ATOM 705 O O . TYR A 1 90 ? 5.259 -10.487 -4.975 1.00 94.38 90 TYR A O 1
ATOM 713 N N . GLU A 1 91 ? 6.023 -8.466 -4.343 1.00 92.06 91 GLU A N 1
ATOM 714 C CA . GLU A 1 91 ? 7.050 -8.943 -3.412 1.00 92.06 91 GLU A CA 1
ATOM 715 C C . GLU A 1 91 ? 6.463 -9.796 -2.275 1.00 92.06 91 GLU A C 1
ATOM 717 O O . GLU A 1 91 ? 7.049 -10.807 -1.891 1.00 92.06 91 GLU A O 1
ATOM 722 N N . ARG A 1 92 ? 5.303 -9.406 -1.731 1.00 93.12 92 ARG A N 1
ATOM 723 C CA . ARG A 1 92 ? 4.704 -10.072 -0.560 1.00 93.12 92 ARG A CA 1
ATOM 724 C C . ARG A 1 92 ? 3.813 -11.261 -0.905 1.00 93.12 92 ARG A C 1
ATOM 726 O O . ARG A 1 92 ? 3.779 -12.225 -0.146 1.00 93.12 92 ARG A O 1
ATOM 733 N N . HIS A 1 93 ? 3.083 -11.172 -2.010 1.00 95.44 93 HIS A N 1
ATOM 734 C CA . HIS A 1 93 ? 2.013 -12.102 -2.375 1.00 95.44 93 HIS A CA 1
ATOM 735 C C . HIS A 1 93 ? 2.224 -12.651 -3.784 1.00 95.44 93 HIS A C 1
ATOM 737 O O . HIS A 1 93 ? 2.243 -13.864 -3.987 1.00 95.44 93 HIS A O 1
ATOM 743 N N . GLY A 1 94 ? 2.481 -11.766 -4.748 1.00 94.00 94 GLY A N 1
ATOM 744 C CA . GLY A 1 94 ? 2.542 -12.118 -6.163 1.00 94.00 94 GLY A CA 1
ATOM 745 C C . GLY A 1 94 ? 3.569 -13.196 -6.517 1.00 94.00 94 GLY A C 1
ATOM 746 O O . GLY A 1 94 ? 3.282 -13.998 -7.398 1.00 94.00 94 GLY A O 1
ATOM 747 N N . ILE A 1 95 ? 4.716 -13.268 -5.832 1.00 93.12 95 ILE A N 1
ATOM 748 C CA . ILE A 1 95 ? 5.713 -14.337 -6.039 1.00 93.12 95 ILE A CA 1
ATOM 749 C C . ILE A 1 95 ? 5.117 -15.716 -5.716 1.00 93.12 95 ILE A C 1
ATOM 751 O O . ILE A 1 95 ? 5.256 -16.647 -6.507 1.00 93.12 95 ILE A O 1
ATOM 755 N N . TYR A 1 96 ? 4.421 -15.841 -4.584 1.00 95.94 96 TYR A N 1
ATOM 756 C CA . TYR A 1 96 ? 3.803 -17.099 -4.153 1.00 95.94 96 TYR A CA 1
ATOM 757 C C . TYR A 1 96 ? 2.559 -17.446 -4.973 1.00 95.94 96 TYR A C 1
ATOM 759 O O . TYR A 1 96 ? 2.244 -18.616 -5.166 1.00 95.94 96 TYR A O 1
ATOM 767 N N . GLU A 1 97 ? 1.884 -16.426 -5.494 1.00 95.56 97 GLU A N 1
ATOM 768 C CA . GLU A 1 97 ? 0.729 -16.557 -6.383 1.00 95.56 97 GLU A CA 1
ATOM 769 C C . GLU A 1 97 ? 1.129 -16.799 -7.852 1.00 95.56 97 GLU A C 1
ATOM 771 O O . GLU A 1 97 ? 0.262 -16.958 -8.709 1.00 95.56 97 GLU A O 1
ATOM 776 N N . GLY A 1 98 ? 2.430 -16.824 -8.173 1.00 95.50 98 GLY A N 1
ATOM 777 C CA . GLY A 1 98 ? 2.931 -17.052 -9.534 1.00 95.50 98 GLY A CA 1
ATOM 778 C C . GLY A 1 98 ? 2.693 -15.888 -10.506 1.00 95.50 98 GLY A C 1
ATOM 779 O O . GLY A 1 98 ? 2.730 -16.073 -11.726 1.00 95.50 98 GLY A O 1
ATOM 780 N N . ARG A 1 99 ? 2.444 -14.679 -9.990 1.00 94.38 99 ARG A N 1
ATOM 781 C CA . ARG A 1 99 ? 2.284 -13.456 -10.791 1.00 94.38 99 ARG A CA 1
ATOM 782 C C . ARG A 1 99 ? 3.632 -13.016 -11.364 1.00 94.38 99 ARG A C 1
ATOM 784 O O . ARG A 1 99 ? 4.688 -13.439 -10.906 1.00 94.38 99 ARG A O 1
ATOM 791 N N . ARG A 1 100 ? 3.610 -12.144 -12.376 1.00 90.88 100 ARG A N 1
ATOM 792 C CA . ARG A 1 100 ? 4.824 -11.642 -13.046 1.00 90.88 100 ARG A CA 1
ATOM 793 C C . ARG A 1 100 ? 5.020 -10.151 -12.829 1.00 90.88 100 ARG A C 1
ATOM 795 O O . ARG A 1 100 ? 4.084 -9.371 -13.027 1.00 90.88 100 ARG A O 1
ATOM 802 N N . TRP A 1 101 ? 6.252 -9.773 -12.502 1.00 88.75 101 TRP A N 1
ATOM 803 C CA . TRP A 1 101 ? 6.701 -8.386 -12.441 1.00 88.75 101 TRP A CA 1
ATOM 804 C C . TRP A 1 101 ? 7.420 -7.963 -13.719 1.00 88.75 101 TRP A C 1
ATOM 806 O O . TRP A 1 101 ? 8.185 -8.741 -14.283 1.00 88.75 101 TRP A O 1
ATOM 816 N N . GLY A 1 102 ? 7.217 -6.710 -14.129 1.00 76.62 102 GLY A N 1
ATOM 817 C CA . GLY A 1 102 ? 7.785 -6.158 -15.360 1.00 76.62 102 GLY A CA 1
ATOM 818 C C . GLY A 1 102 ? 6.788 -6.123 -16.524 1.00 76.62 102 GLY A C 1
ATOM 819 O O . GLY A 1 102 ? 5.641 -6.528 -16.342 1.00 76.62 102 GLY A O 1
ATOM 820 N N . PRO A 1 103 ? 7.184 -5.586 -17.688 1.00 65.38 103 PRO A N 1
ATOM 821 C CA . PRO A 1 103 ? 6.379 -5.664 -18.906 1.00 65.38 103 PRO A CA 1
ATOM 822 C C . PRO A 1 103 ? 6.082 -7.120 -19.290 1.00 65.38 103 PRO A C 1
ATOM 824 O O . PRO A 1 103 ? 7.002 -7.964 -19.207 1.00 65.38 103 PRO A O 1
#